Protein AF-A0A0D3KG16-F1 (afdb_monomer_lite)

Organism: Emiliania huxleyi (strain CCMP1516) (NCBI:txid280463)

Secondary structure (DSSP, 8-state):
----PPPP------------HHHHHHHTTTPPPPEEEEEEEE------TTSTT-TTS-SSEEEEEEEEEEEHHHHHHTPPP-HHHHHHHHHHHHHHHHTT-SEEEESSGGGHHHHHHH---

Foldseek 3Di:
DDDDDDDDPPPPPPPPPPDPVVVVVVVCVPPDFAEEEEEEEDDDDDDDACAPPPPNNDPTHYDYFYLPPRHPVVLVVLDDDDPSSVVSSVVRVVVCVVVPHPYYDYSDPSVVSCPVVVPPD

Sequence (121 aa):
MGNCTSHPHHEPQVHFDTVDGMATVKAFAGIRQVTMGVLRIDYEYQTNLGDILDPRSFDFRIISATAEGLTFAKAKAGDKLDATGKELLERAVRQLIDNGADFIVGDCGFLVYWQVMMLGI

pLDDT: mean 80.36, std 16.06, range [40.91, 97.88]

Radius of gyration: 23.01 Å; chains: 1; bounding box: 64×38×59 Å

Structure (mmCIF, N/CA/C/O backbone):
data_AF-A0A0D3KG16-F1
#
_entry.id   AF-A0A0D3KG16-F1
#
loop_
_atom_site.group_PDB
_atom_site.id
_atom_site.type_symbol
_atom_site.label_atom_id
_atom_site.label_alt_id
_atom_site.label_comp_id
_atom_site.label_asym_id
_atom_site.label_entity_id
_atom_site.label_seq_id
_atom_site.pdbx_PDB_ins_code
_atom_site.Cartn_x
_atom_site.Cartn_y
_atom_site.Cartn_z
_atom_site.occupancy
_atom_site.B_iso_or_equiv
_atom_site.auth_seq_id
_atom_site.auth_comp_id
_atom_site.auth_asym_id
_atom_site.auth_atom_id
_atom_site.pdbx_PDB_model_num
ATOM 1 N N . MET A 1 1 ? 48.086 -19.029 36.653 1.00 40.91 1 MET A N 1
ATOM 2 C CA . MET A 1 1 ? 46.735 -19.435 37.092 1.00 40.91 1 MET A CA 1
ATOM 3 C C . MET A 1 1 ? 46.084 -18.257 37.808 1.00 40.91 1 MET A C 1
ATOM 5 O O . MET A 1 1 ? 46.474 -17.965 38.928 1.00 40.91 1 MET A O 1
ATOM 9 N N . GLY A 1 2 ? 45.187 -17.527 37.141 1.00 44.09 2 GLY A N 1
ATOM 10 C CA . GLY A 1 2 ? 44.405 -16.442 37.746 1.00 44.09 2 GLY A CA 1
ATOM 11 C C . GLY A 1 2 ? 42.982 -16.931 37.993 1.00 44.09 2 GLY A C 1
ATOM 12 O O . GLY A 1 2 ? 42.364 -17.470 37.081 1.00 44.09 2 GLY A O 1
ATOM 13 N N . ASN A 1 3 ? 42.510 -16.817 39.230 1.00 44.44 3 ASN A N 1
ATOM 14 C CA . ASN A 1 3 ? 41.231 -17.349 39.689 1.00 44.44 3 ASN A CA 1
ATOM 15 C C . ASN A 1 3 ? 40.127 -16.307 39.419 1.00 44.44 3 ASN A C 1
ATOM 17 O O . ASN A 1 3 ? 40.101 -15.268 40.075 1.00 44.44 3 ASN A O 1
ATOM 21 N N . CYS A 1 4 ? 39.249 -16.549 38.441 1.00 46.81 4 C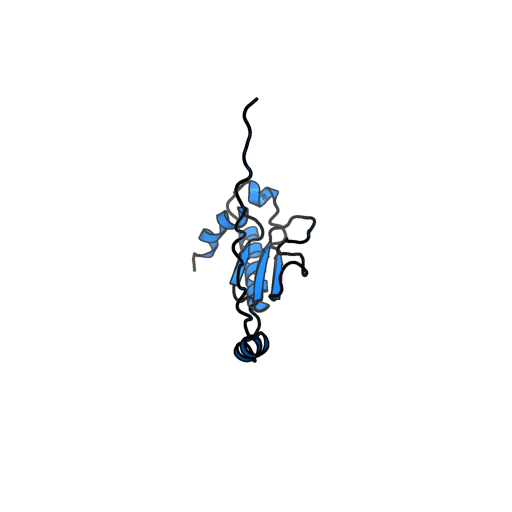YS A N 1
ATOM 22 C CA . CYS A 1 4 ? 38.068 -15.714 38.205 1.00 46.81 4 CYS A CA 1
ATOM 23 C C . CYS A 1 4 ? 36.992 -16.070 39.235 1.00 46.81 4 CYS A C 1
ATOM 25 O O . CYS A 1 4 ? 36.330 -17.099 39.127 1.00 46.81 4 CYS A O 1
ATOM 27 N N . THR A 1 5 ? 36.832 -15.228 40.251 1.00 55.28 5 THR A N 1
ATOM 28 C CA . THR A 1 5 ? 35.749 -15.340 41.226 1.00 55.28 5 THR A CA 1
ATOM 29 C C . THR A 1 5 ? 34.421 -14.917 40.591 1.00 55.28 5 THR A C 1
ATOM 31 O O . THR A 1 5 ? 34.278 -13.827 40.031 1.00 55.28 5 THR A O 1
ATOM 34 N N . SER A 1 6 ? 33.440 -15.814 40.671 1.00 56.47 6 SER A N 1
ATOM 35 C CA . SER A 1 6 ? 32.059 -15.628 40.228 1.00 56.47 6 SER A CA 1
ATOM 36 C C . SER A 1 6 ? 31.426 -14.405 40.895 1.00 56.47 6 SER A C 1
ATOM 38 O O . SER A 1 6 ? 31.265 -14.377 42.116 1.00 56.47 6 SER A O 1
ATOM 40 N N . HIS A 1 7 ? 31.055 -13.407 40.095 1.00 45.91 7 HIS A N 1
ATOM 41 C CA . HIS A 1 7 ? 30.182 -12.326 40.543 1.00 45.91 7 HIS A CA 1
ATOM 42 C C . HIS A 1 7 ? 28.752 -12.873 40.679 1.00 45.91 7 HIS A C 1
ATOM 44 O O . HIS A 1 7 ? 28.299 -13.587 39.781 1.00 45.91 7 HIS A O 1
ATOM 50 N N . PRO A 1 8 ? 28.023 -12.577 41.768 1.00 51.06 8 PRO A N 1
ATOM 51 C CA . PRO A 1 8 ? 26.624 -12.960 41.870 1.00 51.06 8 PRO A CA 1
ATOM 52 C C . PRO A 1 8 ? 25.816 -12.175 40.829 1.00 51.06 8 PRO A C 1
ATOM 54 O O . PRO A 1 8 ? 25.749 -10.947 40.872 1.00 51.06 8 PRO A O 1
ATOM 57 N N . HIS A 1 9 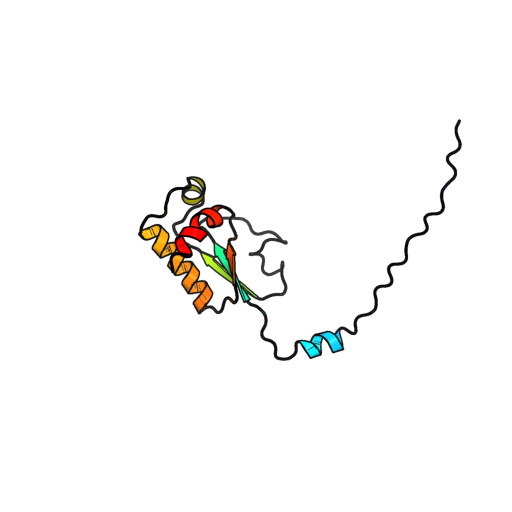? 25.215 -12.891 39.880 1.00 45.81 9 HIS A N 1
ATOM 58 C CA . HIS A 1 9 ? 24.220 -12.337 38.971 1.00 45.81 9 HIS A CA 1
ATOM 59 C C . HIS A 1 9 ? 22.976 -11.979 39.792 1.00 45.81 9 HIS A C 1
ATOM 61 O O . HIS A 1 9 ? 22.202 -12.853 40.174 1.00 45.81 9 HIS A O 1
ATOM 67 N N . HIS A 1 10 ? 22.800 -10.696 40.108 1.00 54.31 10 HIS A N 1
ATOM 68 C CA . HIS A 1 10 ? 21.512 -10.191 40.566 1.00 54.31 10 HIS A CA 1
ATOM 69 C C . HIS A 1 10 ? 20.658 -9.959 39.321 1.00 54.31 10 HIS A C 1
ATOM 71 O O . HIS A 1 10 ? 20.802 -8.951 38.633 1.00 54.31 10 HIS A O 1
ATOM 77 N N . GLU A 1 11 ? 19.851 -10.956 38.975 1.00 46.75 11 GLU A N 1
ATOM 78 C CA . GLU A 1 11 ? 18.884 -10.868 37.888 1.00 46.75 11 GLU A CA 1
ATOM 79 C C . GLU A 1 11 ? 17.785 -9.879 38.319 1.00 46.75 11 GLU A C 1
ATOM 81 O O . GLU A 1 11 ? 17.119 -10.122 39.331 1.00 46.75 11 GLU A O 1
ATOM 86 N N . PRO A 1 12 ? 17.620 -8.723 37.647 1.00 51.56 12 PRO A N 1
ATOM 87 C CA . PRO A 1 12 ? 16.573 -7.783 38.012 1.00 51.56 12 PRO A CA 1
ATOM 88 C C . PRO A 1 12 ? 15.223 -8.452 37.763 1.00 51.56 12 PRO A C 1
ATOM 90 O O . PRO A 1 12 ? 14.879 -8.786 36.629 1.00 51.56 12 PRO A O 1
ATOM 93 N N . GLN A 1 13 ? 14.454 -8.660 38.830 1.00 50.19 13 GLN A N 1
ATOM 94 C CA . GLN A 1 13 ? 13.091 -9.150 38.704 1.00 50.19 13 GLN A CA 1
ATOM 95 C C . GLN A 1 13 ? 12.241 -8.049 38.073 1.00 50.19 13 GLN A C 1
ATOM 97 O O . GLN A 1 13 ? 11.870 -7.076 38.727 1.00 50.19 13 GLN A O 1
ATOM 102 N N . VAL A 1 14 ? 11.972 -8.187 36.776 1.00 50.97 14 VAL A N 1
ATOM 103 C CA . VAL A 1 14 ? 11.007 -7.347 36.070 1.00 50.97 14 VAL A CA 1
ATOM 104 C C . VAL A 1 14 ? 9.629 -7.714 36.612 1.00 50.97 14 VAL A C 1
ATOM 106 O O . VAL A 1 14 ? 9.074 -8.763 36.291 1.00 50.97 14 VAL A O 1
ATOM 109 N N . HIS A 1 15 ? 9.104 -6.869 37.495 1.00 48.22 15 HIS A N 1
ATOM 110 C CA . HIS A 1 15 ? 7.722 -6.957 37.934 1.00 48.22 15 HIS A CA 1
ATOM 111 C C . HIS A 1 15 ? 6.842 -6.507 36.766 1.00 48.22 15 HIS A C 1
ATOM 113 O O . HIS A 1 15 ? 6.770 -5.322 36.450 1.00 48.22 15 HIS A O 1
ATOM 119 N N . PHE A 1 16 ? 6.228 -7.464 36.075 1.00 52.62 16 PHE A N 1
ATOM 120 C CA . PHE A 1 16 ? 5.149 -7.160 35.150 1.00 52.62 16 PHE A CA 1
ATOM 121 C C . PHE A 1 16 ? 3.928 -6.825 36.000 1.00 52.62 16 PHE A C 1
ATOM 123 O O . PHE A 1 16 ? 3.284 -7.731 36.533 1.00 52.62 16 PHE A O 1
ATOM 130 N N . ASP A 1 17 ? 3.643 -5.531 36.160 1.00 60.66 17 ASP A N 1
ATOM 131 C CA . ASP A 1 17 ? 2.365 -5.082 36.702 1.00 60.66 17 ASP A CA 1
ATOM 132 C C . ASP A 1 17 ? 1.268 -5.805 35.918 1.00 60.66 17 ASP A C 1
ATOM 134 O O . ASP A 1 17 ? 1.185 -5.711 34.690 1.00 60.66 17 ASP A O 1
ATOM 138 N N . THR A 1 18 ? 0.469 -6.607 36.617 1.00 60.38 18 THR A N 1
ATOM 139 C CA . THR A 1 18 ? -0.642 -7.325 35.996 1.00 60.38 18 THR A CA 1
ATOM 140 C C . THR A 1 18 ? -1.688 -6.291 35.614 1.00 60.38 18 THR A C 1
ATOM 142 O O . THR A 1 18 ? -2.526 -5.887 36.414 1.00 60.38 18 THR A O 1
ATOM 145 N N . VAL A 1 19 ? -1.602 -5.807 34.377 1.00 62.47 19 VAL A N 1
ATOM 146 C CA . VAL A 1 19 ? -2.636 -4.970 33.780 1.00 62.47 19 VAL A CA 1
ATOM 147 C C . VAL A 1 19 ? -3.917 -5.799 33.795 1.00 62.47 19 VAL A C 1
ATOM 149 O O . VAL A 1 19 ? -3.934 -6.912 33.263 1.00 62.47 19 VAL A O 1
ATOM 152 N N . ASP A 1 20 ? -4.977 -5.300 34.433 1.00 73.19 20 ASP A N 1
ATOM 153 C CA . ASP A 1 20 ? -6.299 -5.920 34.348 1.00 73.19 20 ASP A CA 1
ATOM 154 C C . ASP A 1 20 ? -6.767 -5.857 32.889 1.00 73.19 20 ASP A C 1
ATOM 156 O O . ASP A 1 20 ? -7.369 -4.879 32.436 1.00 73.19 20 ASP A O 1
ATOM 160 N N . GLY A 1 21 ? -6.468 -6.920 32.140 1.00 65.06 21 GLY A N 1
ATOM 161 C CA . GLY A 1 21 ? -6.789 -7.016 30.723 1.00 65.06 21 GLY A CA 1
ATOM 162 C C . GLY A 1 21 ? -8.286 -6.874 30.452 1.00 65.06 21 GLY A C 1
ATOM 163 O O . GLY A 1 21 ? -8.667 -6.399 29.386 1.00 65.06 21 GLY A O 1
ATOM 164 N N . MET A 1 22 ? -9.151 -7.198 31.420 1.00 61.59 22 MET A N 1
ATOM 165 C CA . MET A 1 22 ? -10.598 -7.059 31.269 1.00 61.59 22 MET A CA 1
ATOM 166 C C . MET A 1 22 ? -11.042 -5.594 31.362 1.00 61.59 22 MET A C 1
ATOM 168 O O . MET A 1 22 ? -11.914 -5.162 30.602 1.00 61.59 22 MET A O 1
ATOM 172 N N . ALA A 1 23 ? -10.439 -4.808 32.259 1.00 68.81 23 ALA A N 1
ATOM 173 C CA . ALA A 1 23 ? -10.661 -3.365 32.323 1.00 68.81 23 ALA A CA 1
ATOM 174 C C . ALA A 1 23 ? -10.138 -2.657 31.062 1.00 68.81 23 ALA A C 1
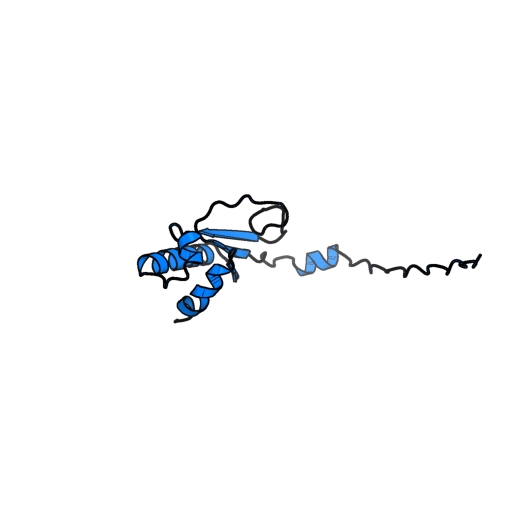ATOM 176 O O . ALA A 1 23 ? -10.831 -1.799 30.511 1.00 68.81 23 ALA A O 1
ATOM 177 N N . THR A 1 24 ? -8.972 -3.067 30.552 1.00 67.62 24 THR A N 1
ATOM 178 C CA . THR A 1 24 ? -8.410 -2.547 29.297 1.00 67.62 24 THR A CA 1
ATOM 179 C C . THR A 1 24 ? -9.324 -2.840 28.106 1.00 67.62 24 THR A C 1
ATOM 181 O O . THR A 1 24 ? -9.630 -1.929 27.345 1.00 67.62 24 THR A O 1
ATOM 184 N N . VAL A 1 25 ? -9.846 -4.065 27.970 1.00 68.62 25 VAL A N 1
ATOM 185 C CA . VAL A 1 25 ? -10.764 -4.433 26.873 1.00 68.62 25 VAL A CA 1
ATOM 186 C C . VAL A 1 25 ? -12.067 -3.626 26.917 1.00 68.62 25 VAL A C 1
ATOM 188 O O . VAL A 1 25 ? -12.549 -3.182 25.875 1.00 68.62 25 VAL A O 1
ATOM 191 N N . LYS A 1 26 ? -12.623 -3.361 28.109 1.00 74.12 26 LYS A N 1
ATOM 192 C CA . LYS A 1 26 ? -13.827 -2.521 28.254 1.00 74.12 26 LYS A CA 1
ATOM 193 C C . LYS A 1 26 ? -13.615 -1.082 27.785 1.00 74.12 26 LYS A C 1
ATOM 195 O O . LYS A 1 26 ? -14.549 -0.501 27.242 1.00 74.12 26 LYS A O 1
ATOM 200 N N . ALA A 1 27 ? -12.417 -0.520 27.954 1.00 75.81 27 ALA A N 1
ATOM 201 C CA . ALA A 1 27 ? -12.105 0.834 27.492 1.00 75.81 27 ALA A CA 1
ATOM 202 C C . ALA A 1 27 ? -12.150 0.974 25.957 1.00 75.81 27 ALA A C 1
ATOM 204 O O . ALA A 1 27 ? -12.393 2.066 25.452 1.00 75.81 27 ALA A O 1
ATOM 205 N N . PHE A 1 28 ? -11.967 -0.128 25.222 1.00 72.75 28 PHE A N 1
ATOM 206 C CA . PHE A 1 28 ? -12.051 -0.164 23.758 1.00 72.75 28 PHE A CA 1
ATOM 207 C C . PHE A 1 28 ? -13.398 -0.688 23.237 1.00 72.75 28 PHE A C 1
ATOM 209 O O . PHE A 1 28 ? -13.595 -0.794 22.025 1.00 72.75 28 PHE A O 1
ATOM 216 N N . ALA A 1 29 ? -14.352 -1.000 24.123 1.00 77.31 29 ALA A N 1
ATOM 217 C CA . ALA A 1 29 ? -15.666 -1.486 23.722 1.00 77.31 29 ALA A CA 1
ATOM 218 C C . ALA A 1 29 ? -16.395 -0.442 22.854 1.00 77.31 29 ALA A C 1
ATOM 220 O O . ALA A 1 29 ? -16.604 0.697 23.265 1.00 77.31 29 ALA A O 1
ATOM 221 N N . GLY A 1 30 ? -16.790 -0.842 21.642 1.00 76.25 30 GLY A N 1
ATOM 222 C CA . GLY A 1 30 ? -17.476 0.028 20.680 1.00 76.25 30 GLY A CA 1
ATOM 223 C C . GLY A 1 30 ? -16.555 0.909 19.828 1.00 76.25 30 GLY A C 1
ATOM 224 O O . GLY A 1 30 ? -17.042 1.559 18.903 1.00 76.25 30 GLY A O 1
ATOM 225 N N . ILE A 1 31 ? -15.239 0.907 20.069 1.00 78.31 31 ILE A N 1
ATOM 226 C CA . ILE A 1 31 ? -14.273 1.539 19.164 1.00 78.31 31 ILE A CA 1
ATOM 227 C C . ILE A 1 31 ? -14.073 0.606 17.970 1.00 78.31 31 ILE A C 1
ATOM 229 O O . ILE A 1 31 ? -13.689 -0.553 18.129 1.00 78.31 31 ILE A O 1
ATOM 233 N N . ARG A 1 32 ? -14.352 1.097 16.756 1.00 83.75 32 ARG A N 1
ATOM 234 C CA . ARG A 1 32 ? -14.087 0.319 15.541 1.00 83.75 32 ARG A CA 1
ATOM 235 C C . ARG A 1 32 ? -12.584 0.079 15.397 1.00 83.75 32 ARG A C 1
ATOM 237 O O . ARG A 1 32 ? -11.782 0.982 15.626 1.00 83.75 32 ARG A O 1
ATOM 244 N N . GLN A 1 33 ? -12.220 -1.127 14.982 1.00 83.38 33 GLN A N 1
ATOM 245 C CA . GLN A 1 33 ? -10.833 -1.488 14.715 1.00 83.38 33 GLN A CA 1
ATOM 246 C C . GLN A 1 33 ? -10.250 -0.596 13.614 1.00 83.38 33 GLN A C 1
ATOM 248 O O . GLN A 1 33 ? -10.897 -0.355 12.589 1.00 83.38 33 GLN A O 1
ATOM 253 N N . VAL A 1 34 ? -9.026 -0.117 13.834 1.00 89.62 34 VAL A N 1
ATOM 254 C CA . VAL A 1 34 ? -8.283 0.650 12.833 1.00 89.62 34 VAL A CA 1
ATOM 255 C C . VAL A 1 34 ? -7.999 -0.245 11.625 1.00 89.62 34 VAL A C 1
ATOM 257 O O . VAL A 1 34 ? -7.595 -1.403 11.778 1.00 89.62 34 VAL A O 1
ATOM 260 N N . THR A 1 35 ? -8.235 0.291 10.430 1.00 93.56 35 THR A N 1
ATOM 261 C CA . THR A 1 35 ? -8.011 -0.384 9.152 1.00 93.56 35 THR A CA 1
ATOM 262 C C . THR A 1 35 ? -6.826 0.246 8.431 1.00 93.56 35 THR A C 1
ATOM 264 O O . THR A 1 35 ? -6.891 1.387 7.981 1.00 93.56 35 THR A O 1
ATOM 267 N N . MET A 1 36 ? -5.744 -0.510 8.292 1.00 94.88 36 MET A N 1
ATOM 268 C CA . MET A 1 36 ? -4.576 -0.106 7.520 1.00 94.88 36 MET A CA 1
ATOM 269 C C . MET A 1 36 ? -4.742 -0.521 6.057 1.00 94.88 36 MET A C 1
ATOM 271 O O . MET A 1 36 ? -4.943 -1.698 5.751 1.00 94.88 36 MET A O 1
ATOM 275 N N . GLY A 1 37 ? -4.631 0.445 5.151 1.00 96.25 37 GLY A N 1
ATOM 276 C CA . GLY A 1 37 ? -4.508 0.206 3.720 1.00 96.25 37 GLY A CA 1
ATOM 277 C C . GLY A 1 37 ? -3.054 -0.016 3.316 1.00 96.25 37 GLY A C 1
ATOM 278 O O . GLY A 1 37 ? -2.181 0.769 3.673 1.00 96.25 37 GLY A O 1
ATOM 279 N N . VAL A 1 38 ? -2.788 -1.061 2.542 1.00 95.38 38 VAL A N 1
ATOM 280 C CA . VAL A 1 38 ? -1.464 -1.361 1.987 1.00 95.38 38 VAL A CA 1
ATOM 281 C C . VAL A 1 38 ? -1.505 -1.153 0.477 1.00 95.38 38 VAL A C 1
ATOM 283 O O . VAL A 1 38 ? -2.149 -1.911 -0.252 1.00 95.38 38 VAL A O 1
ATOM 286 N N . LEU A 1 39 ? -0.830 -0.104 0.014 1.00 95.31 39 LEU A N 1
ATOM 287 C CA . LEU A 1 39 ? -0.640 0.189 -1.399 1.00 95.31 39 LEU A CA 1
ATOM 288 C C . LEU A 1 39 ? 0.542 -0.615 -1.931 1.00 95.31 39 LEU A C 1
ATOM 290 O O . LEU A 1 39 ? 1.637 -0.561 -1.368 1.00 95.31 39 LEU A O 1
ATOM 294 N N . ARG A 1 40 ? 0.305 -1.324 -3.033 1.00 94.00 40 ARG A N 1
ATOM 295 C CA . ARG A 1 40 ? 1.263 -2.247 -3.634 1.00 94.00 40 ARG A CA 1
ATOM 296 C C . ARG A 1 40 ? 1.607 -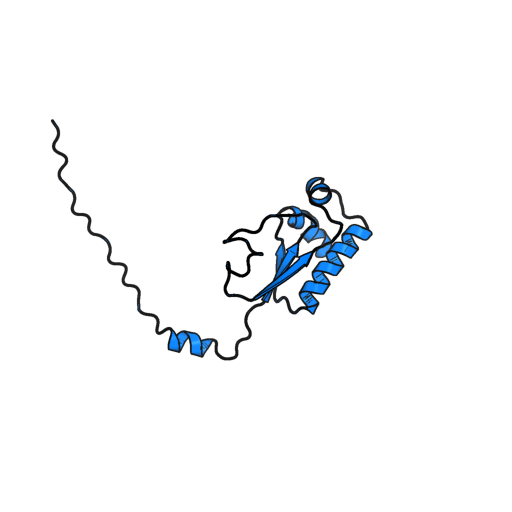1.853 -5.060 1.00 94.00 40 ARG A C 1
ATOM 298 O O . ARG A 1 40 ? 0.762 -1.327 -5.789 1.00 94.00 40 ARG A O 1
ATOM 305 N N . ILE A 1 41 ? 2.832 -2.164 -5.470 1.00 92.56 41 ILE A N 1
ATOM 306 C CA . ILE A 1 41 ? 3.220 -2.186 -6.886 1.00 92.56 41 ILE A CA 1
ATOM 307 C C . ILE A 1 41 ? 3.037 -3.600 -7.458 1.00 92.56 41 ILE A C 1
ATOM 309 O O . ILE A 1 41 ? 2.831 -4.560 -6.716 1.00 92.56 41 ILE A O 1
ATOM 313 N N . ASP A 1 42 ? 3.073 -3.734 -8.778 1.00 91.88 42 ASP A N 1
ATOM 314 C CA . ASP A 1 42 ? 2.775 -4.985 -9.476 1.00 91.88 42 ASP A CA 1
ATOM 315 C C . ASP A 1 42 ? 4.007 -5.903 -9.540 1.00 91.88 42 ASP A C 1
ATOM 317 O O . ASP A 1 42 ? 4.865 -5.795 -10.425 1.00 91.88 42 ASP A O 1
ATOM 321 N N . TYR A 1 43 ? 4.150 -6.757 -8.530 1.00 88.00 43 TYR A N 1
ATOM 322 C CA . TYR A 1 43 ? 5.189 -7.778 -8.465 1.00 88.00 43 TYR A CA 1
ATOM 323 C C . TYR A 1 43 ? 4.753 -8.958 -7.602 1.00 88.00 43 TYR A C 1
ATOM 325 O O . TYR A 1 43 ? 4.008 -8.817 -6.628 1.00 88.00 43 TYR A O 1
ATOM 333 N N . GLU A 1 44 ? 5.263 -10.133 -7.954 1.00 84.94 44 GLU A N 1
ATOM 334 C CA . GLU A 1 44 ? 5.114 -11.326 -7.136 1.00 84.94 44 GLU A CA 1
ATOM 335 C C . GLU A 1 44 ? 6.150 -11.312 -6.012 1.00 84.94 44 GLU A C 1
ATOM 337 O O . GLU A 1 44 ? 7.348 -11.121 -6.236 1.00 84.94 44 GLU A O 1
ATOM 342 N N . TYR A 1 45 ? 5.677 -11.520 -4.787 1.00 81.88 45 TYR A N 1
ATOM 343 C CA . TYR A 1 45 ? 6.511 -11.649 -3.603 1.00 81.88 45 TYR A CA 1
ATOM 344 C C . TYR A 1 45 ? 5.925 -12.726 -2.700 1.00 81.88 45 TYR A C 1
ATOM 346 O O . TYR A 1 45 ? 4.731 -12.707 -2.393 1.00 81.88 45 TYR A O 1
ATOM 354 N N . GLN A 1 46 ? 6.763 -13.673 -2.283 1.00 85.12 46 GLN A N 1
ATOM 355 C CA . GLN A 1 46 ? 6.349 -14.703 -1.343 1.00 85.12 46 GLN A CA 1
ATOM 356 C C . GLN A 1 46 ? 6.181 -14.084 0.044 1.00 85.12 46 GLN A C 1
ATOM 358 O O . GLN A 1 46 ? 7.142 -13.609 0.641 1.00 85.12 46 GLN A O 1
ATOM 363 N N . THR A 1 47 ? 4.960 -14.140 0.560 1.00 87.38 47 THR A N 1
ATOM 364 C CA . THR A 1 47 ? 4.624 -13.669 1.900 1.00 87.38 47 THR A CA 1
ATOM 365 C C . THR A 1 47 ? 5.115 -14.646 2.973 1.00 87.38 47 THR A C 1
ATOM 367 O O . THR A 1 47 ? 4.889 -15.854 2.874 1.00 87.38 47 THR A O 1
ATOM 370 N N . ASN A 1 48 ? 5.756 -14.121 4.013 1.00 89.88 48 ASN A N 1
ATOM 371 C CA . ASN A 1 48 ? 6.227 -14.836 5.194 1.00 89.88 48 ASN A CA 1
ATOM 372 C C . ASN A 1 48 ? 5.601 -14.256 6.472 1.00 89.88 48 ASN A C 1
ATOM 374 O O . ASN A 1 48 ? 5.140 -13.116 6.502 1.00 89.88 48 ASN A O 1
ATOM 378 N N . LEU A 1 49 ? 5.635 -15.026 7.564 1.00 89.31 49 LEU A N 1
ATOM 379 C CA . LEU A 1 49 ? 5.205 -14.529 8.870 1.00 89.31 49 LEU A CA 1
ATOM 380 C C . LEU A 1 49 ? 6.069 -13.327 9.288 1.00 89.31 49 LEU A C 1
ATOM 382 O O . LEU A 1 49 ? 7.295 -13.405 9.256 1.00 89.31 49 LEU A O 1
ATOM 386 N N . GLY A 1 50 ? 5.422 -12.242 9.703 1.00 87.25 50 GLY A N 1
ATOM 387 C CA . GLY A 1 50 ? 6.043 -10.941 9.955 1.00 87.25 50 GLY A CA 1
ATOM 388 C C . GLY A 1 50 ? 5.837 -9.938 8.814 1.00 87.25 50 GLY A C 1
ATOM 389 O O . GLY A 1 50 ? 5.937 -8.735 9.050 1.00 87.25 50 GLY A O 1
ATOM 390 N N . ASP A 1 51 ? 5.485 -10.393 7.607 1.00 89.25 51 ASP A N 1
ATOM 391 C CA . ASP A 1 51 ? 5.188 -9.498 6.489 1.00 89.25 51 ASP A CA 1
ATOM 392 C C . ASP A 1 51 ? 3.813 -8.841 6.644 1.00 89.25 51 ASP A C 1
ATOM 394 O O . ASP A 1 51 ? 2.862 -9.439 7.154 1.00 89.25 51 ASP A O 1
ATOM 398 N N . ILE A 1 52 ? 3.695 -7.617 6.124 1.00 88.50 52 ILE A N 1
ATOM 399 C CA . ILE A 1 52 ? 2.488 -6.779 6.202 1.00 88.50 52 ILE A CA 1
ATOM 400 C C . ILE A 1 52 ? 1.265 -7.382 5.501 1.00 88.50 52 ILE A C 1
ATOM 402 O O . ILE A 1 52 ? 0.131 -7.022 5.803 1.00 88.50 52 ILE A O 1
ATOM 406 N N . LEU A 1 53 ? 1.503 -8.289 4.553 1.00 87.06 53 LEU A N 1
ATOM 407 C CA . LEU A 1 53 ? 0.464 -8.970 3.785 1.00 87.06 53 LEU A CA 1
ATOM 408 C C . LEU A 1 53 ? 0.117 -10.351 4.350 1.00 87.06 53 LEU A C 1
ATOM 410 O O . LEU A 1 53 ? -0.844 -10.956 3.877 1.00 87.06 53 LEU A O 1
ATOM 414 N N . ASP A 1 54 ? 0.864 -10.862 5.336 1.00 89.31 54 ASP A N 1
ATOM 415 C CA . ASP A 1 54 ? 0.483 -12.104 6.004 1.00 89.31 54 ASP A CA 1
ATOM 416 C C . ASP A 1 54 ? -0.616 -11.785 7.029 1.00 89.31 54 ASP A C 1
ATOM 418 O O . ASP A 1 54 ? -0.369 -11.038 7.982 1.00 89.31 54 ASP A O 1
ATOM 422 N N . PRO A 1 55 ? -1.827 -12.352 6.888 1.00 86.00 55 PRO A N 1
ATOM 423 C CA . PRO A 1 55 ? -2.933 -12.073 7.802 1.00 86.00 55 PRO A CA 1
ATOM 424 C C . PRO A 1 55 ? -2.672 -12.545 9.240 1.00 86.00 55 PRO A C 1
ATOM 426 O O . PRO A 1 55 ? -3.463 -12.240 10.125 1.00 86.00 55 PRO A O 1
ATOM 429 N N . ARG A 1 56 ? -1.594 -13.301 9.489 1.00 88.50 56 ARG A N 1
ATOM 430 C CA . ARG A 1 56 ? -1.192 -13.775 10.821 1.00 88.50 56 ARG A CA 1
ATOM 431 C C . ARG A 1 56 ? -0.192 -12.848 11.512 1.00 88.50 56 ARG A C 1
ATOM 433 O O . ARG A 1 56 ? 0.133 -13.093 12.669 1.00 88.50 56 ARG A O 1
ATOM 440 N N . SER A 1 57 ? 0.342 -11.843 10.816 1.00 90.62 57 SER A N 1
ATOM 441 C CA . SER A 1 57 ? 1.391 -10.973 11.363 1.00 90.62 57 SER A CA 1
ATOM 442 C C . SER A 1 57 ? 0.864 -9.919 12.332 1.00 90.62 57 SER A C 1
ATOM 444 O O . SER A 1 57 ? 1.607 -9.485 13.209 1.00 90.62 57 SER A O 1
ATOM 446 N N . PHE A 1 58 ? -0.386 -9.477 12.167 1.00 88.81 58 PHE A N 1
ATOM 447 C CA . PHE A 1 58 ? -0.930 -8.328 12.891 1.00 88.81 58 PHE A CA 1
ATOM 448 C C . PHE A 1 58 ? -2.403 -8.529 13.253 1.00 88.81 58 PHE A C 1
ATOM 450 O O . PHE A 1 58 ? -3.183 -9.024 12.445 1.00 88.81 58 PHE A O 1
ATOM 457 N N . ASP A 1 59 ? -2.788 -8.060 14.440 1.00 86.50 59 ASP A N 1
ATOM 458 C CA . ASP A 1 59 ? -4.157 -8.191 14.962 1.00 86.50 59 ASP A CA 1
ATOM 459 C C . ASP A 1 59 ? -5.104 -7.053 14.528 1.00 86.50 59 ASP A C 1
ATOM 461 O O . ASP A 1 59 ? -6.297 -7.075 14.835 1.00 86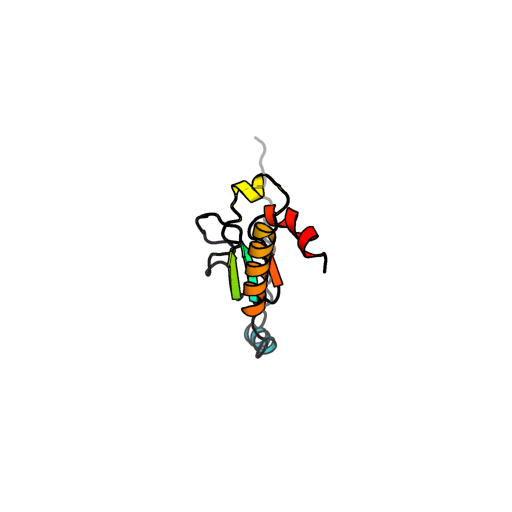.50 59 ASP A O 1
ATOM 465 N N . PHE A 1 60 ? -4.605 -6.036 13.816 1.00 86.19 60 PHE A N 1
ATOM 466 C CA . PHE A 1 60 ? -5.434 -4.965 13.254 1.00 86.19 60 PHE A CA 1
ATOM 467 C C . PHE A 1 60 ? -5.853 -5.274 11.808 1.00 86.19 60 PHE A C 1
ATOM 469 O O . PHE A 1 60 ? -5.292 -6.140 11.144 1.00 86.19 60 PHE A O 1
ATOM 476 N N . ARG A 1 61 ? -6.901 -4.598 11.311 1.00 90.31 61 ARG A N 1
ATOM 477 C CA . ARG A 1 61 ? -7.495 -4.951 10.016 1.00 90.31 61 ARG A CA 1
ATOM 478 C C . ARG A 1 61 ? -6.595 -4.419 8.909 1.00 90.31 61 ARG A C 1
ATOM 480 O O . ARG A 1 61 ? -6.295 -3.229 8.889 1.00 90.31 61 ARG A O 1
ATOM 487 N N . ILE A 1 62 ? -6.214 -5.285 7.977 1.00 93.06 62 ILE A N 1
ATOM 488 C CA . ILE A 1 62 ? -5.387 -4.923 6.826 1.00 93.06 62 ILE A CA 1
ATOM 489 C C . ILE A 1 62 ? -6.190 -5.153 5.547 1.00 93.06 62 ILE A C 1
ATOM 491 O O . ILE A 1 62 ? -6.786 -6.213 5.356 1.00 93.06 62 ILE A O 1
ATOM 495 N N . ILE A 1 63 ? -6.214 -4.152 4.671 1.00 95.06 63 ILE A N 1
ATOM 496 C CA . ILE A 1 63 ? -6.716 -4.253 3.296 1.00 95.06 63 ILE A CA 1
ATOM 497 C C . ILE A 1 63 ? -5.602 -3.837 2.339 1.00 95.06 63 ILE A C 1
ATOM 499 O O . ILE A 1 63 ? -4.740 -3.044 2.705 1.00 95.06 63 ILE A O 1
ATOM 503 N N . SER A 1 64 ? -5.596 -4.358 1.114 1.00 95.25 64 SER A N 1
ATOM 504 C CA . SER A 1 64 ? -4.568 -4.009 0.129 1.00 95.25 64 SER A CA 1
ATOM 505 C C . SER A 1 64 ? -5.162 -3.714 -1.242 1.00 95.25 64 SER A C 1
ATOM 507 O O . SER A 1 64 ? -6.241 -4.203 -1.579 1.00 95.25 64 SER A O 1
ATOM 509 N N . ALA A 1 65 ? -4.452 -2.898 -2.017 1.00 95.94 65 ALA A N 1
ATOM 510 C CA . ALA A 1 65 ? -4.745 -2.633 -3.418 1.00 95.94 65 ALA A CA 1
ATOM 511 C C . ALA A 1 65 ? -3.434 -2.518 -4.197 1.00 95.94 65 ALA A C 1
ATOM 513 O O . ALA A 1 65 ? -2.450 -1.963 -3.701 1.00 95.94 65 ALA A O 1
ATOM 514 N N . THR A 1 66 ? -3.438 -3.026 -5.425 1.00 95.31 66 THR A N 1
ATOM 515 C CA . THR A 1 66 ? -2.260 -3.057 -6.293 1.00 95.31 66 THR A CA 1
ATOM 516 C C . THR A 1 66 ? -2.433 -2.070 -7.438 1.00 95.31 66 THR A C 1
ATOM 518 O O . THR A 1 66 ? -3.456 -2.074 -8.123 1.00 95.31 66 THR A O 1
ATOM 521 N N . ALA A 1 67 ? -1.418 -1.245 -7.686 1.00 93.81 67 ALA A N 1
ATOM 522 C CA . ALA A 1 67 ? -1.312 -0.466 -8.914 1.00 93.81 67 ALA A CA 1
ATOM 523 C C . ALA A 1 67 ? -0.882 -1.394 -10.068 1.00 93.81 67 ALA A C 1
ATOM 525 O O . ALA A 1 67 ? 0.292 -1.458 -10.429 1.00 93.81 67 ALA A O 1
ATOM 526 N N . GLU A 1 68 ? -1.832 -2.166 -10.602 1.00 91.44 68 GLU A N 1
ATOM 527 C CA . GLU A 1 68 ? -1.600 -3.150 -11.673 1.00 91.44 68 GLU A CA 1
ATOM 528 C C . GLU A 1 68 ? -0.918 -2.516 -12.893 1.00 91.44 68 GLU A C 1
ATOM 530 O O . GLU A 1 68 ? -1.354 -1.479 -13.382 1.00 91.44 68 GLU A O 1
ATOM 535 N N . GLY A 1 69 ? 0.156 -3.123 -13.399 1.00 88.62 69 GLY A N 1
ATOM 536 C CA . GLY A 1 69 ? 0.969 -2.579 -14.489 1.00 88.62 69 GLY A CA 1
ATOM 537 C C . GLY A 1 69 ? 2.074 -1.613 -14.047 1.00 88.62 69 GLY A C 1
ATOM 538 O O . GLY A 1 69 ? 2.926 -1.244 -14.870 1.00 88.62 69 GLY A O 1
ATOM 539 N N . LEU A 1 70 ? 2.118 -1.230 -12.768 1.00 90.06 70 LEU A N 1
ATOM 540 C CA . LEU A 1 70 ? 3.216 -0.483 -12.167 1.00 90.06 70 LEU A CA 1
ATOM 541 C C . LEU A 1 70 ? 4.248 -1.457 -11.600 1.00 90.06 70 LEU A C 1
ATOM 543 O O . LEU A 1 70 ? 4.284 -1.727 -10.409 1.00 90.06 70 LEU A O 1
ATOM 547 N N . THR A 1 71 ? 5.057 -2.046 -12.477 1.00 91.00 71 THR A N 1
ATOM 548 C CA . THR A 1 71 ? 5.927 -3.163 -12.093 1.00 91.00 71 THR A CA 1
ATOM 549 C C . THR A 1 71 ? 7.132 -2.738 -11.259 1.00 91.00 71 THR A C 1
ATOM 551 O O . THR A 1 71 ? 7.558 -1.580 -11.291 1.00 91.00 71 THR A O 1
ATOM 554 N N . PHE A 1 72 ? 7.770 -3.702 -10.588 1.00 88.62 72 PHE A N 1
ATOM 555 C CA . PHE A 1 72 ? 9.050 -3.476 -9.905 1.00 88.62 72 PHE A CA 1
ATOM 556 C C . PHE A 1 72 ? 10.115 -2.856 -10.822 1.00 88.62 72 PHE A C 1
ATOM 558 O O . PHE A 1 72 ? 10.854 -1.973 -10.398 1.00 88.62 72 PHE A O 1
ATOM 565 N N . ALA A 1 73 ? 10.180 -3.270 -12.092 1.00 88.69 73 ALA A N 1
ATOM 566 C CA . ALA A 1 73 ? 11.124 -2.706 -13.055 1.00 88.69 73 ALA A CA 1
ATOM 567 C C . ALA A 1 73 ? 10.852 -1.216 -13.325 1.00 88.69 73 ALA A C 1
ATOM 569 O O . ALA A 1 73 ? 11.794 -0.426 -13.326 1.00 88.69 73 ALA A O 1
ATOM 570 N N . LYS A 1 74 ? 9.578 -0.825 -13.482 1.00 87.75 74 LYS A N 1
ATOM 571 C CA . LYS A 1 74 ? 9.178 0.584 -13.647 1.00 87.75 74 LYS A CA 1
ATOM 572 C C . LYS A 1 74 ? 9.471 1.405 -12.390 1.00 87.75 74 LYS A C 1
ATOM 574 O O . LYS A 1 74 ? 10.011 2.501 -12.485 1.00 87.75 74 LYS A O 1
ATOM 579 N N . ALA A 1 75 ? 9.171 0.852 -11.216 1.00 86.69 75 ALA A N 1
ATOM 580 C CA . ALA A 1 75 ? 9.440 1.503 -9.937 1.00 86.69 75 ALA A CA 1
ATOM 581 C C . ALA A 1 75 ? 10.946 1.700 -9.692 1.00 86.69 75 ALA A C 1
ATOM 583 O O . ALA A 1 75 ? 11.379 2.777 -9.292 1.00 86.69 75 ALA A O 1
ATOM 584 N N . LYS A 1 76 ? 11.757 0.685 -10.007 1.00 87.31 76 LYS A N 1
ATOM 585 C CA . LYS A 1 76 ? 13.218 0.726 -9.885 1.00 87.31 76 LYS A CA 1
ATOM 586 C C . LYS A 1 76 ? 13.876 1.671 -10.891 1.00 87.31 76 LYS A C 1
ATOM 588 O O . LYS A 1 76 ? 14.895 2.267 -10.556 1.00 87.31 76 LYS A O 1
ATOM 593 N N . ALA A 1 77 ? 13.331 1.790 -12.104 1.00 86.88 77 ALA A N 1
ATOM 594 C CA . ALA A 1 77 ? 13.832 2.734 -13.104 1.00 86.88 77 ALA A CA 1
ATOM 595 C C . ALA A 1 77 ? 13.745 4.188 -12.611 1.00 86.88 77 ALA A C 1
ATOM 597 O O . ALA A 1 77 ? 14.564 5.013 -13.005 1.00 86.88 77 ALA A O 1
ATOM 598 N N . GLY A 1 78 ? 12.805 4.482 -11.701 1.00 76.19 78 GLY A N 1
ATOM 599 C CA . GLY A 1 78 ? 12.640 5.815 -11.124 1.00 76.19 78 GLY A CA 1
ATOM 600 C C . GLY A 1 78 ? 12.092 6.831 -12.123 1.00 76.19 78 GLY A C 1
ATOM 601 O O . GLY A 1 78 ? 12.248 8.034 -11.925 1.00 76.19 78 GLY A O 1
ATOM 602 N N . ASP A 1 79 ? 11.464 6.360 -13.201 1.00 77.25 79 ASP A N 1
ATOM 603 C CA . ASP A 1 79 ? 10.850 7.231 -14.189 1.00 77.25 79 ASP A CA 1
ATOM 604 C C . ASP A 1 79 ? 9.637 7.953 -13.591 1.00 77.25 79 ASP A C 1
ATOM 606 O O . ASP A 1 79 ? 8.933 7.461 -12.695 1.00 77.25 79 ASP A O 1
ATOM 610 N N . LYS A 1 80 ? 9.365 9.151 -14.114 1.00 81.50 80 LYS A N 1
ATOM 611 C CA . LYS A 1 80 ? 8.090 9.816 -13.843 1.00 81.50 80 LYS A CA 1
ATOM 612 C C . LYS A 1 80 ? 6.959 8.934 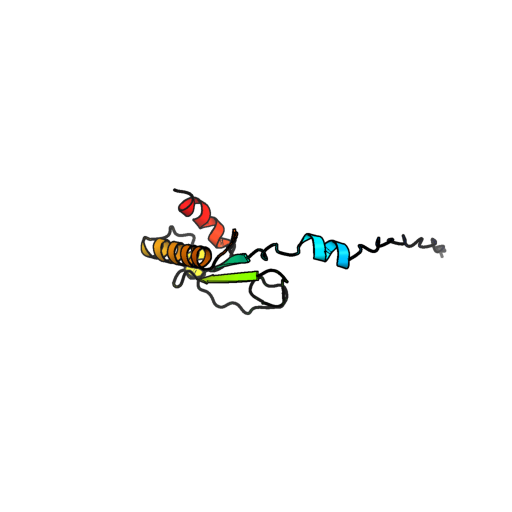-14.359 1.00 81.50 80 LYS A C 1
ATOM 614 O O . LYS A 1 80 ? 7.047 8.390 -15.457 1.00 81.50 80 LYS A O 1
ATOM 619 N N . LEU A 1 81 ? 5.884 8.850 -13.581 1.00 85.25 81 LEU A N 1
ATOM 620 C CA . LEU A 1 81 ? 4.664 8.202 -14.042 1.00 85.25 81 LEU A CA 1
ATOM 621 C C . LEU A 1 81 ? 4.137 8.937 -15.274 1.00 85.25 81 LEU A C 1
ATOM 623 O O . LEU A 1 81 ? 3.975 10.160 -15.256 1.00 85.25 81 LEU A O 1
ATOM 627 N N . ASP A 1 82 ? 3.856 8.179 -16.328 1.00 88.88 82 ASP A N 1
ATOM 628 C CA . ASP A 1 82 ? 3.008 8.652 -17.412 1.00 88.88 82 ASP A CA 1
ATOM 629 C C . ASP A 1 82 ? 1.546 8.755 -16.933 1.00 88.88 82 ASP A C 1
ATOM 631 O O . ASP A 1 82 ? 1.207 8.426 -15.790 1.00 88.88 82 ASP A O 1
ATOM 635 N N . ALA A 1 83 ? 0.660 9.254 -17.799 1.00 90.00 83 ALA A N 1
ATOM 636 C CA . ALA A 1 83 ? -0.750 9.437 -17.455 1.00 90.00 83 ALA A CA 1
ATOM 637 C C . ALA A 1 83 ? -1.403 8.126 -16.981 1.00 90.00 83 ALA A C 1
ATOM 639 O O . ALA A 1 83 ? -2.139 8.122 -15.997 1.00 90.00 83 ALA A O 1
ATOM 640 N N . THR A 1 84 ? -1.069 7.012 -17.634 1.00 91.12 84 THR A N 1
ATOM 641 C CA . THR A 1 84 ? -1.576 5.684 -17.286 1.00 91.12 84 THR A CA 1
ATOM 642 C C . THR A 1 84 ? -1.061 5.225 -15.924 1.00 91.12 84 THR A C 1
ATOM 644 O O . THR A 1 84 ? -1.851 4.802 -15.087 1.00 91.12 84 THR A O 1
ATOM 647 N N . GLY A 1 85 ? 0.238 5.349 -15.647 1.00 90.12 85 GLY A N 1
ATOM 648 C CA . GLY A 1 85 ? 0.827 5.004 -14.353 1.00 90.12 85 GLY A CA 1
ATOM 649 C C . GLY A 1 85 ? 0.233 5.821 -13.206 1.00 90.12 85 GLY A C 1
ATOM 650 O O . GLY A 1 85 ? -0.031 5.272 -12.136 1.00 90.12 85 GLY A O 1
ATOM 651 N N . LYS A 1 86 ? -0.042 7.110 -13.446 1.00 90.31 86 LYS A N 1
ATOM 652 C CA . LYS A 1 86 ? -0.721 7.981 -12.479 1.00 90.31 86 LYS A CA 1
ATOM 653 C C . LYS A 1 86 ? -2.146 7.505 -12.204 1.00 90.31 86 LYS A C 1
ATOM 655 O O . LYS A 1 86 ? -2.514 7.364 -11.043 1.00 90.31 86 LYS A O 1
ATOM 660 N N . GLU A 1 87 ? -2.917 7.204 -13.247 1.00 92.88 87 GLU A N 1
ATOM 661 C CA . GLU A 1 87 ? -4.291 6.706 -13.123 1.00 92.88 87 GLU A CA 1
ATOM 662 C C . GLU A 1 87 ? -4.358 5.362 -12.381 1.00 92.88 87 GLU A C 1
ATOM 664 O O . GLU A 1 87 ? -5.191 5.181 -11.495 1.00 92.88 87 GLU A O 1
ATOM 669 N N . LEU A 1 88 ? -3.447 4.434 -12.687 1.00 92.94 88 LEU A N 1
ATOM 670 C CA . LEU A 1 88 ? -3.357 3.131 -12.021 1.00 92.94 88 LEU A CA 1
ATOM 671 C C . LEU A 1 88 ? -3.073 3.277 -10.522 1.00 92.94 88 LEU A C 1
ATOM 673 O O . LEU A 1 88 ? -3.716 2.619 -9.700 1.00 92.94 88 LEU A O 1
ATOM 677 N N . LEU A 1 89 ? -2.140 4.164 -10.167 1.00 92.44 89 LEU A N 1
ATOM 678 C CA . LEU A 1 89 ? -1.798 4.446 -8.778 1.00 92.44 89 LEU A CA 1
ATOM 679 C C . LEU A 1 89 ? -2.959 5.145 -8.048 1.00 92.44 89 LEU A C 1
ATOM 681 O O . LEU A 1 89 ? -3.322 4.740 -6.945 1.00 92.44 89 LEU A O 1
ATOM 685 N N . GLU A 1 90 ? -3.596 6.143 -8.669 1.00 92.69 90 GLU A N 1
ATOM 686 C CA . GLU A 1 90 ? -4.771 6.831 -8.114 1.00 92.69 90 GLU A CA 1
ATOM 687 C C . GLU A 1 90 ? -5.957 5.881 -7.908 1.00 92.69 90 GLU A C 1
ATOM 689 O O . GLU A 1 90 ? -6.637 5.959 -6.884 1.00 92.69 90 GLU A O 1
ATOM 694 N N . ARG A 1 91 ? -6.197 4.953 -8.840 1.00 95.50 91 ARG A N 1
ATOM 695 C CA . ARG A 1 91 ? -7.257 3.943 -8.723 1.00 95.50 91 ARG A CA 1
ATOM 696 C C . ARG A 1 91 ? -7.024 3.016 -7.533 1.00 95.50 91 ARG A C 1
ATOM 698 O O . ARG A 1 91 ? -7.960 2.776 -6.775 1.00 95.50 91 ARG A O 1
ATOM 705 N N . ALA A 1 92 ? -5.794 2.540 -7.337 1.00 96.00 92 ALA A N 1
ATOM 706 C CA . ALA A 1 92 ? -5.449 1.699 -6.191 1.00 96.00 92 ALA A CA 1
ATOM 707 C C . ALA A 1 92 ? -5.628 2.450 -4.859 1.00 96.00 92 ALA A C 1
ATOM 709 O O . ALA A 1 92 ? -6.188 1.906 -3.907 1.00 96.00 92 ALA A O 1
ATOM 710 N N . VAL A 1 93 ? -5.233 3.726 -4.801 1.00 95.19 93 VAL A N 1
ATOM 711 C CA . VAL A 1 93 ? -5.458 4.580 -3.623 1.00 95.19 93 VAL A CA 1
ATOM 712 C C . VAL A 1 93 ? -6.953 4.771 -3.350 1.00 95.19 93 VAL A C 1
ATOM 714 O O . VAL A 1 93 ? -7.389 4.591 -2.214 1.00 95.19 93 VAL A O 1
ATOM 717 N N . ARG A 1 94 ? -7.759 5.073 -4.376 1.00 96.19 94 ARG A N 1
ATOM 718 C CA . ARG A 1 94 ? -9.221 5.204 -4.238 1.00 96.19 94 ARG A CA 1
ATOM 719 C C . ARG A 1 94 ? -9.861 3.917 -3.735 1.00 96.19 94 ARG A C 1
ATOM 721 O O . ARG A 1 94 ? -10.655 3.973 -2.809 1.00 96.19 94 ARG A O 1
ATOM 728 N N . GLN A 1 95 ? -9.443 2.765 -4.255 1.00 97.88 95 GLN A N 1
ATOM 729 C CA . GLN A 1 95 ? -9.925 1.468 -3.783 1.00 97.88 95 GLN A CA 1
ATOM 730 C C . GLN A 1 95 ? -9.657 1.256 -2.285 1.00 97.88 95 GLN A C 1
ATOM 732 O O . GLN A 1 95 ? -10.503 0.702 -1.589 1.00 97.88 95 GLN A O 1
ATOM 737 N N . LEU A 1 96 ? -8.506 1.688 -1.763 1.00 97.38 96 LEU A N 1
ATOM 738 C CA . LEU A 1 96 ? -8.221 1.608 -0.325 1.00 97.38 96 LEU A CA 1
ATOM 739 C C . LEU A 1 96 ? -9.130 2.536 0.489 1.00 97.38 96 LEU A C 1
ATOM 741 O O . LEU A 1 96 ? -9.661 2.111 1.514 1.00 97.38 96 LEU A O 1
ATOM 745 N N . ILE A 1 97 ? -9.335 3.770 0.020 1.00 96.62 97 ILE A N 1
ATOM 746 C CA . ILE A 1 97 ? -10.225 4.750 0.661 1.00 96.62 97 ILE A CA 1
ATOM 747 C C . ILE A 1 97 ? -11.665 4.220 0.697 1.00 96.62 97 ILE A C 1
ATOM 749 O O . ILE A 1 97 ? -12.270 4.162 1.766 1.00 96.62 97 ILE A O 1
ATOM 753 N N . ASP A 1 98 ? -12.184 3.762 -0.442 1.00 97.50 98 ASP A N 1
ATOM 754 C CA . ASP A 1 98 ? -13.558 3.268 -0.584 1.00 97.50 98 ASP A CA 1
ATOM 755 C C . ASP A 1 98 ? -13.805 2.003 0.255 1.00 97.50 98 ASP A C 1
ATOM 757 O O . ASP A 1 98 ? -14.901 1.791 0.773 1.00 97.50 98 ASP A O 1
ATOM 761 N N . ASN A 1 99 ? -12.768 1.185 0.460 1.00 96.25 99 ASN A N 1
ATOM 762 C CA . ASN A 1 99 ? -12.815 -0.001 1.318 1.00 96.25 99 ASN A CA 1
ATOM 763 C C . ASN A 1 99 ? -12.617 0.305 2.818 1.00 96.25 99 ASN A C 1
ATOM 765 O O . ASN A 1 99 ? -12.618 -0.621 3.640 1.00 96.25 99 ASN A O 1
ATOM 769 N N . GLY A 1 100 ? -12.483 1.584 3.183 1.00 95.12 100 GLY A N 1
ATOM 770 C CA . GLY A 1 100 ? -12.457 2.056 4.564 1.00 95.12 100 GLY A CA 1
ATOM 771 C C . GLY A 1 100 ? -11.076 2.068 5.216 1.00 95.12 100 GLY A C 1
ATOM 772 O O . GLY A 1 100 ? -10.995 1.852 6.424 1.00 95.12 100 GLY A O 1
ATOM 773 N N . ALA A 1 101 ? -9.997 2.285 4.455 1.00 96.12 101 ALA A N 1
ATOM 774 C CA . ALA A 1 101 ? -8.678 2.536 5.035 1.00 96.12 101 ALA A CA 1
ATOM 775 C C . ALA A 1 101 ? -8.688 3.821 5.882 1.00 96.12 101 ALA A C 1
ATOM 777 O O . ALA A 1 101 ? -9.075 4.885 5.406 1.00 96.12 101 ALA A O 1
ATOM 778 N N . ASP A 1 102 ? -8.203 3.728 7.119 1.00 94.81 102 ASP A N 1
ATOM 779 C CA . ASP A 1 102 ? -7.968 4.884 7.991 1.00 94.81 102 ASP A CA 1
ATOM 780 C C . ASP A 1 102 ? -6.661 5.601 7.639 1.00 94.81 102 ASP A C 1
ATOM 782 O O . ASP A 1 102 ? -6.544 6.817 7.775 1.00 94.81 102 ASP A O 1
ATOM 786 N N . PHE A 1 103 ? -5.668 4.838 7.183 1.00 93.31 103 PHE A N 1
ATOM 787 C CA . PHE A 1 103 ? -4.395 5.334 6.678 1.00 93.31 103 PHE A CA 1
ATOM 788 C C . PHE A 1 103 ? -3.825 4.356 5.652 1.00 93.31 103 PHE A C 1
ATOM 790 O O . PHE A 1 103 ? -4.191 3.179 5.635 1.00 93.31 103 PHE A O 1
ATOM 797 N N . ILE A 1 104 ? -2.930 4.843 4.793 1.00 94.31 104 ILE A N 1
ATOM 798 C CA . ILE A 1 104 ? -2.325 4.057 3.715 1.00 94.31 104 ILE A CA 1
ATOM 799 C C . ILE A 1 104 ? -0.806 4.044 3.883 1.00 94.31 104 ILE A C 1
ATOM 801 O O . ILE A 1 104 ? -0.183 5.094 4.035 1.00 94.31 104 ILE A O 1
ATOM 805 N N . VAL A 1 105 ? -0.215 2.853 3.820 1.00 92.94 105 VAL A N 1
ATOM 806 C CA . VAL A 1 105 ? 1.235 2.627 3.773 1.00 92.94 105 VAL A CA 1
ATOM 807 C C . VAL A 1 105 ? 1.619 1.986 2.442 1.00 92.94 105 VAL A C 1
ATOM 809 O O . VAL A 1 105 ? 0.810 1.291 1.832 1.00 92.94 105 VAL A O 1
ATOM 812 N N . GLY A 1 106 ? 2.850 2.212 1.983 1.00 91.94 106 GLY A N 1
ATOM 813 C CA . GLY A 1 106 ? 3.410 1.480 0.845 1.00 91.94 106 GLY A CA 1
ATOM 814 C C . GLY A 1 106 ? 4.133 0.217 1.311 1.00 91.94 106 GLY A C 1
ATOM 815 O O . GLY A 1 106 ? 4.890 0.285 2.277 1.00 91.94 106 GLY A O 1
ATOM 816 N N . ASP A 1 107 ? 3.945 -0.910 0.620 1.00 88.00 107 ASP A N 1
ATOM 817 C CA . ASP A 1 107 ? 4.717 -2.143 0.872 1.00 88.00 107 ASP A CA 1
ATOM 818 C C . ASP A 1 107 ? 6.124 -2.116 0.247 1.00 88.00 107 ASP A C 1
ATOM 820 O O . ASP A 1 107 ? 6.981 -2.937 0.572 1.00 88.00 107 ASP A O 1
ATOM 824 N N . CYS A 1 108 ? 6.377 -1.134 -0.622 1.00 85.50 108 CYS A N 1
ATOM 825 C CA . CYS A 1 108 ? 7.611 -0.984 -1.369 1.00 85.50 108 CYS A CA 1
ATOM 826 C C . CYS A 1 108 ? 8.193 0.425 -1.212 1.00 85.50 108 CYS A C 1
ATOM 828 O O . CYS A 1 108 ? 7.530 1.425 -1.491 1.00 85.50 108 CYS A O 1
ATOM 830 N N . GLY A 1 109 ? 9.476 0.512 -0.842 1.00 83.06 109 GLY A N 1
ATOM 831 C CA . GLY A 1 109 ? 10.179 1.789 -0.664 1.00 83.06 109 GLY A CA 1
ATOM 832 C C . GLY A 1 109 ? 10.222 2.664 -1.923 1.00 83.06 109 GLY A C 1
ATOM 833 O O . GLY A 1 109 ? 10.301 3.885 -1.814 1.00 83.06 109 GLY A O 1
ATOM 834 N N . PHE A 1 110 ? 10.093 2.076 -3.119 1.00 85.12 110 PHE A N 1
ATOM 835 C CA . PHE A 1 110 ? 10.025 2.841 -4.369 1.00 85.12 110 PHE A CA 1
ATOM 836 C C . PHE A 1 110 ? 8.757 3.702 -4.483 1.00 85.12 110 PHE A C 1
ATOM 838 O O . PHE A 1 110 ? 8.785 4.717 -5.174 1.00 85.12 110 PHE A O 1
ATOM 845 N N . LEU A 1 111 ? 7.676 3.378 -3.760 1.00 84.38 111 LEU A N 1
ATOM 846 C CA . LEU A 1 111 ? 6.462 4.204 -3.729 1.00 84.38 111 LEU A CA 1
ATOM 847 C C . LEU A 1 111 ? 6.711 5.595 -3.126 1.00 84.38 111 LEU A C 1
ATOM 849 O O . LEU A 1 111 ? 6.011 6.541 -3.484 1.00 84.38 111 LEU A O 1
ATOM 853 N N . VAL A 1 112 ? 7.728 5.748 -2.266 1.00 82.50 112 VAL A N 1
ATOM 854 C CA . VAL A 1 112 ? 8.105 7.044 -1.670 1.00 82.50 112 VAL A CA 1
ATOM 855 C C . VAL A 1 112 ? 8.436 8.073 -2.750 1.00 82.50 112 VAL A C 1
ATOM 857 O O . VAL A 1 112 ? 8.075 9.241 -2.621 1.00 82.50 112 VAL A O 1
ATOM 860 N N . TYR A 1 113 ? 9.044 7.638 -3.857 1.00 81.06 113 TYR A N 1
ATOM 861 C CA . TYR A 1 113 ? 9.394 8.515 -4.974 1.00 81.06 113 TYR A CA 1
ATOM 862 C C . TYR A 1 113 ? 8.167 9.219 -5.583 1.00 81.06 113 TYR A C 1
ATOM 864 O O . TYR A 1 113 ? 8.260 10.365 -6.022 1.00 81.06 113 TYR A O 1
ATOM 872 N N . TRP A 1 114 ? 6.996 8.578 -5.553 1.00 80.06 114 TRP A N 1
ATOM 873 C CA . TRP A 1 114 ? 5.769 9.119 -6.138 1.00 80.06 114 TRP A CA 1
ATOM 874 C C . TRP A 1 114 ? 4.835 9.806 -5.128 1.00 80.06 114 TRP A C 1
ATOM 876 O O . TRP A 1 114 ? 3.863 10.432 -5.547 1.00 80.06 114 TRP A O 1
ATOM 886 N N . GLN A 1 115 ? 5.148 9.787 -3.825 1.00 76.50 115 GLN A N 1
ATOM 887 C CA . GLN A 1 115 ? 4.326 10.428 -2.784 1.00 76.50 115 GLN A CA 1
ATOM 888 C C . GLN A 1 115 ? 4.151 11.935 -3.017 1.00 76.50 115 GLN A C 1
ATOM 890 O O . GLN A 1 115 ? 3.037 12.451 -2.945 1.00 76.50 115 GLN A O 1
ATOM 895 N N . VAL A 1 116 ? 5.231 12.642 -3.368 1.00 69.25 116 VAL A N 1
ATOM 896 C CA . VAL A 1 116 ? 5.188 14.095 -3.625 1.00 69.25 116 VAL A CA 1
ATOM 897 C C . VAL A 1 116 ? 4.316 14.426 -4.839 1.00 69.25 116 VAL A C 1
ATOM 899 O O . VAL A 1 116 ? 3.654 15.457 -4.857 1.00 69.25 116 VAL A O 1
ATOM 902 N N . MET A 1 117 ? 4.259 13.539 -5.838 1.00 64.25 117 MET A N 1
ATOM 903 C CA . MET A 1 117 ? 3.424 13.749 -7.026 1.00 64.25 117 MET A CA 1
ATOM 904 C C . MET A 1 117 ? 1.927 13.591 -6.733 1.00 64.25 117 MET A C 1
ATOM 906 O O . MET A 1 117 ? 1.110 14.143 -7.467 1.00 64.25 117 MET A O 1
ATOM 910 N N . MET A 1 118 ? 1.564 12.857 -5.677 1.00 60.28 118 MET A N 1
ATOM 911 C CA . MET A 1 118 ? 0.174 12.676 -5.247 1.00 60.28 118 MET A CA 1
ATOM 912 C C . MET A 1 118 ? -0.307 13.774 -4.291 1.00 60.28 118 MET A C 1
ATOM 914 O O . MET A 1 118 ? -1.505 14.015 -4.208 1.00 60.28 118 MET A O 1
ATOM 918 N N . LEU A 1 119 ? 0.610 14.470 -3.609 1.00 57.84 119 LEU A N 1
ATOM 919 C CA . LEU A 1 119 ? 0.302 15.583 -2.699 1.00 57.84 119 LEU A CA 1
ATOM 920 C C . LEU A 1 119 ? 0.007 16.914 -3.415 1.00 57.84 119 LEU A C 1
ATOM 922 O O . LEU A 1 119 ? -0.221 17.915 -2.748 1.00 57.84 119 LEU A O 1
ATOM 926 N N . GLY A 1 120 ? -0.020 16.934 -4.753 1.00 52.50 120 GLY A N 1
ATOM 927 C CA . GLY A 1 120 ? -0.453 18.080 -5.566 1.00 52.50 120 GLY A CA 1
ATOM 928 C C . GLY A 1 120 ? -1.975 18.263 -5.631 1.00 52.50 120 GLY A C 1
ATOM 929 O O . GLY A 1 120 ? -2.495 18.566 -6.705 1.00 52.50 120 GLY A O 1
ATOM 930 N N . ILE A 1 121 ? -2.657 18.016 -4.509 1.00 45.84 121 ILE A N 1
ATOM 931 C CA . ILE A 1 121 ? -4.037 18.444 -4.231 1.00 45.84 121 ILE A CA 1
ATOM 932 C C . ILE A 1 121 ? -4.034 19.910 -3.801 1.00 45.84 121 ILE A C 1
ATOM 934 O O . ILE A 1 121 ? -3.086 20.304 -3.085 1.00 45.84 121 ILE A O 1
#